Protein AF-A0AAD9DQP2-F1 (afdb_monomer)

Secondary structure (DSSP, 8-state):
----HHHHHHHHHHHHHHHHHHHHHHHHHHHTT-GGGHHHHHHHHHHHHHHSTTSS-HHHHHHHHHHHHHHHHHHHHHSSSPPPHHHHHHHHHHHHHHHHHHHHHHHHHT-

Radius of gyration: 19.26 Å; Cα contacts (8 Å, |Δi|>4): 38; chains: 1; bounding box: 43×36×49 Å

InterPro domains:
  IPR029400 TERF1-interacting nuclear factor 2, N-terminal domain [PF14973] (27-100)
  IPR039098 TERF1-interacting nuclear factor 2 [PTHR15512] (7-97)

Structure (mmCIF, N/CA/C/O backbone):
data_AF-A0AAD9DQP2-F1
#
_entry.id   AF-A0AAD9DQP2-F1
#
loop_
_atom_site.group_PDB
_atom_site.id
_atom_site.type_symbol
_atom_site.label_atom_id
_atom_site.label_alt_id
_atom_site.label_comp_id
_atom_site.label_asym_id
_atom_site.label_entity_id
_atom_site.label_seq_id
_atom_site.pdbx_PDB_ins_code
_atom_site.Cartn_x
_atom_site.Cartn_y
_atom_site.Cartn_z
_atom_site.occupancy
_atom_site.B_iso_or_equiv
_atom_site.auth_seq_id
_atom_site.auth_comp_id
_atom_site.auth_asym_id
_atom_site.auth_atom_id
_atom_site.pdbx_PDB_model_num
ATOM 1 N N . MET A 1 1 ? 23.870 -4.983 -31.157 1.00 39.06 1 MET A N 1
ATOM 2 C CA . MET A 1 1 ? 22.510 -5.544 -31.028 1.00 39.06 1 MET A CA 1
ATOM 3 C C 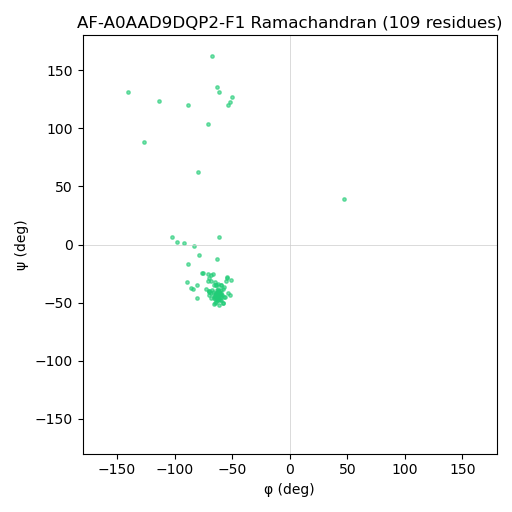. MET A 1 1 ? 21.656 -4.459 -30.390 1.00 39.06 1 MET A C 1
ATOM 5 O O . MET A 1 1 ? 21.805 -4.214 -29.203 1.00 39.06 1 MET A O 1
ATOM 9 N N . GLN A 1 2 ? 20.915 -3.700 -31.194 1.00 51.91 2 GLN A N 1
ATOM 10 C CA . GLN A 1 2 ? 20.146 -2.537 -30.741 1.00 51.91 2 GLN A CA 1
ATOM 11 C C . GLN A 1 2 ? 18.761 -3.040 -30.319 1.00 51.91 2 GLN A C 1
ATOM 13 O O . GLN A 1 2 ? 18.089 -3.700 -31.110 1.00 51.91 2 GLN A O 1
ATOM 18 N N . VAL A 1 3 ? 18.391 -2.837 -29.053 1.00 58.69 3 VAL A N 1
ATOM 19 C CA . VAL A 1 3 ? 17.056 -3.182 -28.538 1.00 58.69 3 VAL A CA 1
ATOM 20 C C . VAL A 1 3 ? 16.032 -2.318 -29.291 1.00 58.69 3 VAL A C 1
ATOM 22 O O . VAL A 1 3 ? 16.307 -1.135 -29.492 1.00 58.69 3 VAL A O 1
ATOM 25 N N . PRO A 1 4 ? 14.889 -2.855 -29.761 1.00 60.03 4 PRO A N 1
ATOM 26 C CA . PRO A 1 4 ? 13.918 -2.048 -30.486 1.00 60.03 4 PRO A CA 1
ATOM 27 C C . PRO A 1 4 ? 13.219 -1.090 -29.510 1.00 60.03 4 PRO A C 1
ATOM 29 O O . PRO A 1 4 ? 12.349 -1.497 -28.739 1.00 60.03 4 PRO A O 1
ATOM 32 N N . GLU A 1 5 ? 13.613 0.183 -29.553 1.00 63.19 5 GLU A N 1
ATOM 33 C CA . GLU A 1 5 ? 13.071 1.300 -28.754 1.00 63.19 5 GLU A CA 1
ATOM 34 C C . GLU A 1 5 ? 11.536 1.436 -28.893 1.00 63.19 5 GLU A C 1
ATOM 36 O O . GLU A 1 5 ? 10.841 1.839 -27.957 1.00 63.19 5 GLU A O 1
ATOM 41 N N . ASP A 1 6 ? 10.984 1.009 -30.034 1.00 68.69 6 ASP A N 1
ATOM 42 C CA . ASP A 1 6 ? 9.551 1.072 -30.347 1.00 68.69 6 ASP A CA 1
ATOM 43 C C . ASP A 1 6 ? 8.688 0.185 -29.439 1.00 68.69 6 ASP A C 1
ATOM 45 O O . ASP A 1 6 ? 7.547 0.529 -29.114 1.00 68.69 6 ASP A O 1
ATOM 49 N N . GLY A 1 7 ? 9.238 -0.946 -28.986 1.00 70.00 7 GLY A N 1
ATOM 50 C CA . GLY A 1 7 ? 8.538 -1.861 -28.090 1.00 70.00 7 GLY A CA 1
ATOM 51 C C . GLY A 1 7 ? 8.275 -1.209 -26.736 1.00 70.00 7 GLY A C 1
ATOM 52 O O . GLY A 1 7 ? 7.133 -1.157 -26.281 1.00 70.00 7 GLY A O 1
ATOM 53 N N . ALA A 1 8 ? 9.313 -0.643 -26.115 1.00 71.31 8 ALA A N 1
ATOM 54 C CA . ALA A 1 8 ? 9.211 0.015 -24.813 1.00 71.31 8 ALA A CA 1
ATOM 55 C C . ALA A 1 8 ? 8.262 1.226 -24.849 1.00 71.31 8 ALA A C 1
ATOM 57 O O . ALA A 1 8 ? 7.443 1.397 -23.943 1.00 71.31 8 ALA A O 1
ATOM 58 N N . ALA A 1 9 ? 8.308 2.020 -25.923 1.00 77.62 9 ALA A N 1
ATOM 59 C CA . ALA A 1 9 ? 7.405 3.151 -26.121 1.00 77.62 9 ALA A CA 1
ATOM 60 C C . ALA A 1 9 ? 5.931 2.718 -26.226 1.00 77.62 9 ALA A C 1
ATOM 62 O O . ALA A 1 9 ? 5.057 3.356 -25.632 1.00 77.62 9 ALA A O 1
ATOM 63 N N . MET A 1 10 ? 5.640 1.613 -26.925 1.00 78.38 10 MET A N 1
ATOM 64 C CA . MET A 1 10 ? 4.291 1.041 -26.955 1.00 78.38 10 MET A CA 1
ATOM 65 C C . MET A 1 10 ? 3.857 0.542 -25.575 1.00 78.38 10 MET A C 1
ATOM 67 O O . MET A 1 10 ? 2.793 0.943 -25.108 1.00 78.38 10 MET A O 1
ATOM 71 N N . PHE A 1 11 ? 4.672 -0.263 -24.884 1.00 78.31 11 PHE A N 1
ATOM 72 C CA . PHE A 1 11 ? 4.331 -0.776 -23.550 1.00 78.31 11 PHE A CA 1
ATOM 73 C C . PHE A 1 11 ? 4.018 0.347 -22.556 1.00 78.31 11 PHE A C 1
ATOM 75 O O . PHE A 1 11 ? 2.993 0.297 -21.874 1.00 78.31 11 PHE A O 1
ATOM 82 N N . LEU A 1 12 ? 4.837 1.401 -22.523 1.00 81.25 12 LEU A N 1
ATOM 83 C CA . LEU A 1 12 ? 4.584 2.568 -21.678 1.00 81.25 12 LEU A CA 1
ATOM 84 C C . LEU A 1 12 ? 3.258 3.241 -22.040 1.00 81.25 12 LEU A C 1
ATOM 86 O O . LEU A 1 12 ? 2.472 3.578 -21.159 1.00 81.25 12 LEU A O 1
ATOM 90 N N . ARG A 1 13 ? 2.950 3.383 -23.328 1.00 86.44 13 ARG A N 1
ATOM 91 C CA . ARG A 1 13 ? 1.705 4.011 -23.781 1.00 86.44 13 ARG A CA 1
ATOM 92 C C . ARG A 1 13 ? 0.451 3.200 -23.435 1.00 86.44 13 ARG A C 1
ATOM 94 O O . ARG A 1 13 ? -0.608 3.802 -23.274 1.00 86.44 13 ARG A O 1
ATOM 101 N N . TYR A 1 14 ? 0.563 1.882 -23.272 1.00 85.94 14 TYR A N 1
ATOM 102 C CA . TYR A 1 14 ? -0.540 1.023 -22.825 1.00 85.94 14 TYR A CA 1
ATOM 103 C C . TYR A 1 14 ? -0.670 0.939 -21.301 1.00 85.94 14 TYR A C 1
ATOM 105 O O . TYR A 1 14 ? -1.788 0.911 -20.794 1.00 85.94 14 TYR A O 1
ATOM 113 N N . VAL A 1 15 ? 0.442 0.924 -20.564 1.00 85.75 15 VAL A N 1
ATOM 114 C CA . VAL A 1 15 ? 0.441 0.715 -19.104 1.00 85.75 15 VAL A CA 1
ATOM 115 C C . VAL A 1 15 ? 0.304 2.027 -18.325 1.00 85.75 15 VAL A C 1
ATOM 117 O O . VAL A 1 15 ? -0.331 2.063 -17.273 1.00 85.75 15 VAL A O 1
ATOM 120 N N . VAL A 1 16 ? 0.833 3.140 -18.837 1.00 88.06 16 VAL A N 1
ATOM 121 C CA . VAL A 1 16 ? 0.778 4.434 -18.138 1.00 88.06 16 VAL A CA 1
ATOM 122 C C . VAL A 1 16 ? -0.661 4.946 -17.946 1.00 88.06 16 VAL A C 1
ATOM 124 O O . VAL A 1 16 ? -0.975 5.365 -16.829 1.00 88.06 16 VAL A O 1
ATOM 127 N N . PRO A 1 17 ? -1.567 4.917 -18.947 1.00 90.56 17 PRO A N 1
ATOM 128 C CA . PRO A 1 17 ? -2.945 5.375 -18.755 1.00 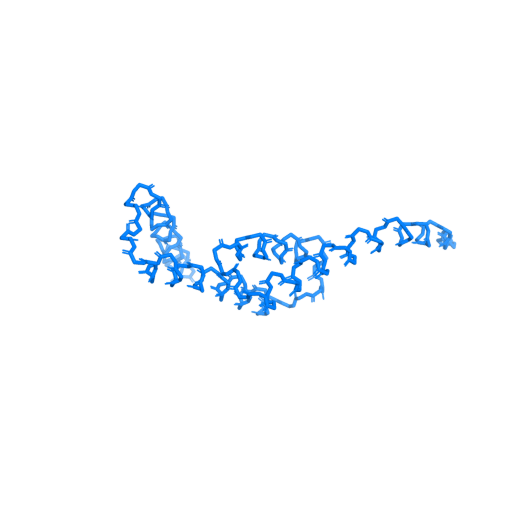90.56 17 PRO A CA 1
ATOM 129 C C . PRO A 1 17 ? -3.724 4.648 -17.637 1.00 90.56 17 PRO A C 1
ATOM 131 O O . PRO A 1 17 ? -4.260 5.347 -16.772 1.00 90.56 17 PRO A O 1
ATOM 134 N N . PRO A 1 18 ? -3.775 3.300 -17.565 1.00 88.88 18 PRO A N 1
ATOM 135 C CA . PRO A 1 18 ? -4.469 2.611 -16.476 1.00 88.88 18 PRO A CA 1
ATOM 136 C C . PRO A 1 18 ? -3.797 2.833 -15.116 1.00 88.88 18 PRO A C 1
ATOM 138 O O . PRO A 1 18 ? -4.498 3.005 -14.121 1.00 88.88 18 PRO A O 1
ATOM 141 N N . MET A 1 19 ? -2.463 2.927 -15.059 1.00 88.75 19 MET A N 1
ATOM 142 C CA . MET A 1 19 ? -1.762 3.245 -13.808 1.00 88.75 19 MET A CA 1
ATOM 143 C C . MET A 1 19 ? -2.127 4.629 -13.274 1.00 88.75 19 MET A C 1
ATOM 145 O O . MET A 1 19 ? -2.364 4.782 -12.080 1.00 88.75 19 MET A O 1
ATOM 149 N N . ARG A 1 20 ? -2.247 5.639 -14.143 1.00 91.00 20 ARG A N 1
ATOM 150 C CA . ARG A 1 20 ? -2.684 6.982 -13.730 1.00 91.00 20 ARG A CA 1
ATOM 151 C C . ARG A 1 20 ? -4.106 6.984 -13.179 1.00 91.00 20 ARG A C 1
ATOM 153 O O . ARG A 1 20 ? -4.361 7.691 -12.210 1.00 91.00 20 ARG A O 1
ATOM 160 N N . LEU A 1 21 ? -5.009 6.209 -13.779 1.00 92.94 21 LEU A N 1
ATOM 161 C CA . LEU A 1 21 ? -6.389 6.084 -13.307 1.00 92.94 21 LEU A CA 1
ATOM 162 C C . LEU A 1 21 ? -6.453 5.437 -11.924 1.00 92.94 21 LEU A C 1
ATOM 164 O O . LEU A 1 21 ? -7.112 5.972 -11.038 1.00 92.94 21 LEU A O 1
ATOM 168 N N . ILE A 1 22 ? -5.731 4.333 -11.723 1.00 90.56 22 ILE A N 1
ATOM 169 C CA . ILE A 1 22 ? -5.688 3.642 -10.431 1.00 90.56 22 ILE A CA 1
ATOM 170 C C . ILE A 1 22 ? -5.070 4.550 -9.364 1.00 90.56 22 ILE A C 1
ATOM 172 O O . ILE A 1 22 ? -5.661 4.728 -8.304 1.00 90.56 22 ILE A O 1
ATOM 176 N N . SER A 1 23 ? -3.951 5.214 -9.664 1.00 90.75 23 SER A N 1
ATOM 177 C CA . SER A 1 23 ? -3.340 6.180 -8.746 1.00 90.75 23 SER A CA 1
ATOM 178 C C . SER A 1 23 ? -4.274 7.344 -8.407 1.00 90.75 23 SER A C 1
ATOM 180 O O . SER A 1 23 ? -4.315 7.766 -7.256 1.00 90.75 23 SER A O 1
ATOM 182 N N . ALA A 1 24 ? -5.049 7.853 -9.371 1.00 93.00 24 ALA A N 1
ATOM 183 C CA . ALA A 1 24 ? -6.027 8.913 -9.126 1.00 93.00 24 ALA A CA 1
ATOM 184 C C . ALA A 1 24 ? -7.200 8.435 -8.254 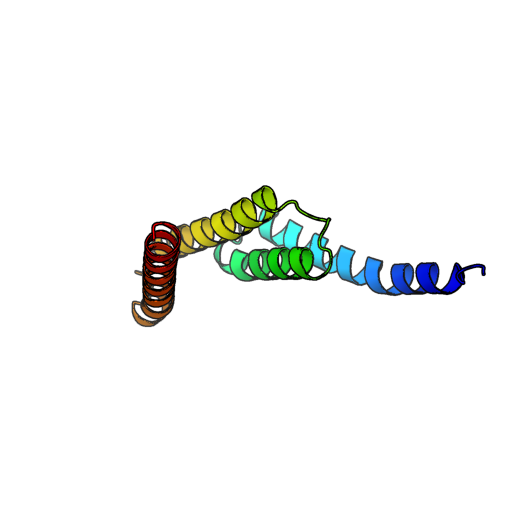1.00 93.00 24 ALA A C 1
ATOM 186 O O . ALA A 1 24 ? -7.615 9.154 -7.348 1.00 93.00 24 ALA A O 1
ATOM 187 N N . ALA A 1 25 ? -7.710 7.222 -8.488 1.00 89.56 25 ALA A N 1
ATOM 188 C CA . ALA A 1 25 ? -8.758 6.622 -7.663 1.00 89.56 25 ALA A CA 1
ATOM 189 C C . ALA A 1 25 ? -8.275 6.387 -6.223 1.00 89.56 25 ALA A C 1
ATOM 191 O O . ALA A 1 25 ? -8.968 6.732 -5.269 1.00 89.56 25 ALA A O 1
ATOM 192 N N . ILE A 1 26 ? -7.053 5.877 -6.065 1.00 90.88 26 ILE A N 1
ATOM 193 C CA . ILE A 1 26 ? -6.409 5.685 -4.763 1.00 90.88 26 ILE A CA 1
ATOM 194 C C . ILE A 1 26 ? -6.183 7.021 -4.055 1.00 90.88 26 ILE A C 1
ATOM 196 O O . ILE A 1 26 ? -6.465 7.142 -2.867 1.00 90.88 26 ILE A O 1
ATOM 200 N N . TRP A 1 27 ? -5.708 8.039 -4.775 1.00 91.38 27 TRP A N 1
ATOM 201 C CA . TRP A 1 27 ? -5.553 9.379 -4.217 1.00 91.38 27 TRP A CA 1
ATOM 202 C C . TRP A 1 27 ? -6.890 9.935 -3.723 1.00 91.38 27 TRP A C 1
ATOM 204 O O . TRP A 1 27 ? -6.959 10.483 -2.628 1.00 91.38 27 TRP A O 1
ATOM 214 N N . LYS A 1 28 ? -7.973 9.722 -4.481 1.00 90.25 28 LYS A N 1
ATOM 215 C CA . LYS A 1 28 ? -9.322 10.129 -4.078 1.00 90.25 28 LYS A CA 1
ATOM 216 C C . LYS A 1 28 ? -9.787 9.436 -2.796 1.00 90.25 28 LYS A C 1
ATOM 218 O O . LYS A 1 28 ? -10.346 10.097 -1.929 1.00 90.25 28 LYS A O 1
ATOM 223 N N . LEU A 1 29 ? -9.520 8.140 -2.672 1.00 90.31 29 LEU A N 1
ATOM 224 C CA . LEU A 1 29 ? -9.829 7.337 -1.489 1.00 90.31 29 LEU A CA 1
ATOM 225 C C . LEU A 1 29 ? -9.070 7.837 -0.247 1.00 90.31 29 LEU A C 1
ATOM 227 O O . LEU A 1 29 ? -9.644 7.907 0.837 1.00 90.31 29 LEU A O 1
ATOM 231 N N . ILE A 1 30 ? -7.814 8.264 -0.419 1.00 88.44 30 ILE A N 1
ATOM 232 C CA . ILE A 1 30 ? -7.022 8.892 0.650 1.00 88.44 30 ILE A CA 1
ATOM 233 C C . ILE A 1 30 ? -7.587 10.272 1.019 1.00 88.44 30 ILE A C 1
ATOM 235 O O . ILE A 1 30 ? -7.740 10.565 2.200 1.00 88.44 30 ILE A O 1
ATOM 239 N N . GLU A 1 31 ? -7.911 11.115 0.031 1.00 91.81 31 GLU A N 1
ATOM 240 C CA . GLU A 1 31 ? -8.501 12.446 0.263 1.00 91.81 31 GLU A CA 1
ATOM 241 C C . GLU A 1 31 ? -9.836 12.388 1.009 1.00 91.81 31 GLU A C 1
ATOM 243 O O . GLU A 1 31 ? -10.157 13.300 1.764 1.00 91.81 31 GLU A O 1
ATOM 248 N N . GLN A 1 32 ? -10.632 11.351 0.759 1.00 90.31 32 GLN A N 1
ATOM 249 C CA . GLN A 1 32 ? -11.939 11.163 1.385 1.00 90.31 32 GLN A CA 1
ATOM 250 C C . GLN A 1 32 ? -11.852 10.509 2.768 1.00 90.31 32 GLN A C 1
ATOM 252 O O . GLN A 1 32 ? -12.891 10.314 3.389 1.00 90.31 32 GLN A O 1
ATOM 257 N N . GLU A 1 33 ? -10.642 10.169 3.232 1.00 85.12 33 GLU A N 1
ATOM 258 C CA . GLU A 1 33 ? -10.406 9.368 4.437 1.00 85.12 33 GLU A CA 1
ATOM 259 C C . GLU A 1 33 ? -11.298 8.120 4.487 1.00 85.12 33 GLU A C 1
ATOM 261 O O . GLU A 1 33 ? -11.791 7.725 5.539 1.00 85.12 33 GLU A O 1
ATOM 266 N N . ASP A 1 34 ? -11.498 7.475 3.336 1.00 84.81 34 ASP A N 1
ATOM 267 C CA . ASP A 1 34 ? -12.321 6.275 3.214 1.00 84.81 34 ASP A CA 1
ATOM 268 C C . ASP A 1 34 ? -11.528 5.045 3.682 1.00 84.81 34 ASP A C 1
ATOM 270 O O . ASP A 1 34 ? -11.188 4.132 2.924 1.00 84.81 34 ASP A O 1
ATOM 274 N N . VAL A 1 35 ? -11.154 5.079 4.965 1.00 84.25 35 VAL A N 1
ATOM 275 C CA . VAL A 1 35 ? -10.300 4.098 5.635 1.00 84.25 35 VAL A CA 1
ATOM 276 C C . VAL A 1 35 ? -10.841 2.667 5.547 1.00 84.25 35 VAL A C 1
ATOM 278 O O . VAL A 1 35 ? -10.020 1.768 5.335 1.00 84.25 35 VAL A O 1
ATOM 281 N N . PRO A 1 36 ? -12.164 2.402 5.600 1.00 84.31 36 PRO A N 1
ATOM 282 C CA . PRO A 1 36 ? -12.699 1.061 5.363 1.00 84.31 36 PRO A CA 1
ATOM 283 C C . PRO A 1 36 ? -12.263 0.456 4.020 1.00 84.31 36 PRO A C 1
ATOM 285 O O . PRO A 1 36 ? -12.088 -0.758 3.919 1.00 84.31 36 PRO A O 1
ATOM 288 N N . ASN A 1 37 ? -12.008 1.292 3.008 1.00 85.06 37 ASN A N 1
ATOM 289 C CA . ASN A 1 37 ? -11.543 0.858 1.695 1.00 85.06 37 ASN A CA 1
ATOM 290 C C . ASN A 1 37 ? -10.009 0.840 1.552 1.00 85.06 37 ASN A C 1
ATOM 292 O O . ASN A 1 37 ? -9.506 0.430 0.508 1.00 85.06 37 ASN A O 1
ATOM 296 N N . TYR A 1 38 ? -9.221 1.174 2.585 1.00 87.94 38 TYR A N 1
ATOM 297 C CA . TYR A 1 38 ? -7.745 1.162 2.514 1.00 87.94 38 TYR A CA 1
ATOM 298 C C . TYR A 1 38 ? -7.151 -0.238 2.264 1.00 87.94 38 TYR A C 1
ATOM 300 O O . TYR A 1 38 ? -5.976 -0.343 1.905 1.00 87.94 38 TYR A O 1
ATOM 308 N N . GLY A 1 39 ? -7.947 -1.307 2.380 1.00 85.19 39 GLY A N 1
ATOM 309 C CA . GLY A 1 39 ? -7.557 -2.646 1.927 1.00 85.19 39 GLY A CA 1
ATOM 310 C C . GLY A 1 39 ? -7.111 -2.668 0.459 1.00 85.19 39 GLY A C 1
ATOM 311 O O . GLY A 1 39 ? -6.063 -3.233 0.153 1.00 85.19 39 GLY A O 1
ATOM 312 N N . ILE A 1 40 ? -7.816 -1.954 -0.429 1.00 87.62 40 ILE A N 1
ATOM 313 C CA . ILE A 1 40 ? -7.460 -1.890 -1.859 1.00 87.62 40 ILE A CA 1
ATOM 314 C C . ILE A 1 40 ? -6.149 -1.130 -2.099 1.00 87.62 40 ILE A C 1
ATOM 316 O O . ILE A 1 40 ? -5.386 -1.446 -3.011 1.00 87.62 40 ILE A O 1
ATOM 320 N N . LEU A 1 41 ? -5.861 -0.139 -1.251 1.00 90.75 41 LEU A N 1
ATOM 321 C CA . LEU A 1 41 ? -4.619 0.624 -1.289 1.00 90.75 41 LEU A CA 1
ATOM 322 C C . LEU A 1 41 ? -3.433 -0.247 -0.846 1.00 90.75 41 LEU A C 1
ATOM 324 O O . LEU A 1 41 ? -2.376 -0.186 -1.473 1.00 90.75 41 LEU A O 1
ATOM 328 N N . GLU A 1 42 ? -3.591 -1.090 0.181 1.00 90.31 42 GLU A N 1
ATOM 329 C CA . GLU A 1 42 ? -2.533 -2.035 0.572 1.00 90.31 42 GLU A CA 1
ATOM 330 C C . GLU A 1 42 ? -2.263 -3.073 -0.515 1.00 90.31 42 GLU A C 1
ATOM 332 O O . GLU A 1 42 ? -1.103 -3.291 -0.865 1.00 90.31 42 GLU A O 1
ATOM 337 N N . GLU A 1 43 ? -3.312 -3.661 -1.094 1.00 89.56 43 GLU A N 1
ATOM 338 C CA . GLU A 1 43 ? -3.180 -4.617 -2.197 1.00 89.56 43 GLU A CA 1
ATOM 339 C C . GLU A 1 43 ? -2.460 -4.000 -3.399 1.00 89.56 43 GLU A C 1
ATOM 341 O O . GLU A 1 43 ? -1.543 -4.611 -3.952 1.00 89.56 43 GLU A O 1
ATOM 346 N N . PHE A 1 44 ? -2.802 -2.759 -3.757 1.00 89.06 44 PHE A 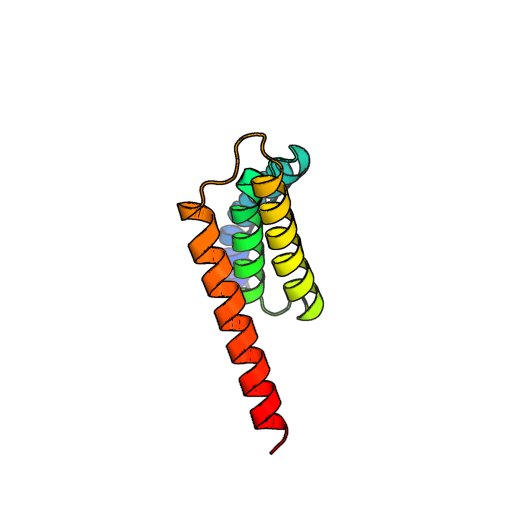N 1
ATOM 347 C CA . PHE A 1 44 ? -2.126 -2.034 -4.827 1.00 89.06 44 PHE A CA 1
ATOM 348 C C . PHE A 1 44 ? -0.641 -1.799 -4.528 1.00 89.06 44 PHE A C 1
ATOM 350 O O . PHE A 1 44 ? 0.208 -2.071 -5.378 1.00 89.06 44 PHE A O 1
ATOM 357 N N . VAL A 1 45 ? -0.304 -1.323 -3.325 1.00 89.19 45 VAL A N 1
ATOM 358 C CA . VAL A 1 45 ? 1.092 -1.082 -2.926 1.00 89.19 45 VAL A CA 1
ATOM 359 C C . VAL A 1 45 ? 1.892 -2.385 -2.921 1.00 89.19 45 VAL A C 1
ATOM 361 O O . VAL A 1 45 ? 3.027 -2.413 -3.398 1.00 89.19 45 VAL A O 1
ATOM 364 N N . SER A 1 46 ? 1.300 -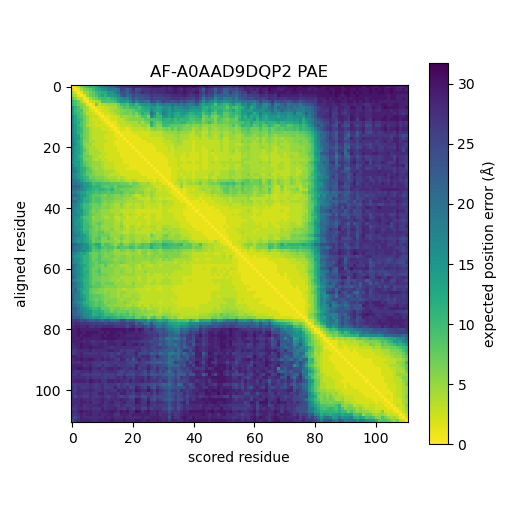3.471 -2.425 1.00 88.38 46 SER A N 1
ATOM 365 C CA . SER A 1 46 ? 1.923 -4.793 -2.378 1.00 88.38 46 SER A CA 1
ATOM 366 C C . SER A 1 46 ? 2.166 -5.350 -3.786 1.00 88.38 46 SER A C 1
ATOM 368 O O . SER A 1 46 ? 3.271 -5.806 -4.096 1.00 88.38 46 SER A O 1
ATOM 370 N N . TRP A 1 47 ? 1.176 -5.221 -4.677 1.00 89.38 47 TRP A N 1
ATOM 371 C CA . TRP A 1 47 ? 1.294 -5.612 -6.080 1.00 89.38 47 TRP A CA 1
ATOM 372 C C . TRP A 1 47 ? 2.361 -4.797 -6.818 1.00 89.38 47 TRP A C 1
ATOM 374 O O . TRP A 1 47 ? 3.239 -5.380 -7.453 1.00 89.38 47 TRP A O 1
ATOM 384 N N . MET A 1 48 ? 2.358 -3.469 -6.676 1.00 87.50 48 MET A N 1
ATOM 385 C CA . MET A 1 48 ? 3.358 -2.589 -7.291 1.00 87.50 48 MET A CA 1
ATOM 386 C C . MET A 1 48 ? 4.774 -2.895 -6.800 1.00 87.50 48 MET A C 1
ATOM 388 O O . MET A 1 48 ? 5.706 -2.940 -7.597 1.00 87.50 48 MET A O 1
ATOM 392 N N . ALA A 1 49 ? 4.943 -3.159 -5.504 1.00 87.44 49 ALA A N 1
ATOM 393 C CA . ALA A 1 49 ? 6.238 -3.509 -4.935 1.00 87.44 49 ALA A CA 1
ATOM 394 C C . ALA A 1 49 ? 6.747 -4.889 -5.402 1.00 87.44 49 ALA A C 1
ATOM 396 O O . ALA A 1 49 ? 7.956 -5.136 -5.410 1.00 87.44 49 ALA A O 1
ATOM 397 N N . HIS A 1 50 ? 5.849 -5.803 -5.778 1.00 86.44 50 HIS A N 1
ATOM 398 C CA . HIS A 1 50 ? 6.213 -7.083 -6.385 1.00 86.44 50 HIS A CA 1
ATOM 399 C C . HIS A 1 50 ? 6.528 -6.948 -7.882 1.00 86.44 50 HIS A C 1
ATOM 401 O O . HIS A 1 50 ? 7.544 -7.465 -8.338 1.00 86.44 50 HIS A O 1
ATOM 407 N N . ALA A 1 51 ? 5.681 -6.237 -8.632 1.00 87.38 51 ALA A N 1
ATOM 408 C CA . ALA A 1 51 ? 5.806 -6.064 -10.078 1.00 87.38 51 ALA A CA 1
ATOM 409 C C . ALA A 1 51 ? 6.980 -5.155 -10.476 1.00 87.38 51 ALA A C 1
ATOM 411 O O . ALA A 1 51 ? 7.580 -5.353 -11.531 1.00 87.38 51 ALA A O 1
ATOM 412 N N . VAL A 1 52 ? 7.320 -4.172 -9.635 1.00 87.94 52 VAL A N 1
ATOM 413 C CA . VAL A 1 52 ? 8.424 -3.230 -9.851 1.00 87.94 52 VAL A CA 1
ATOM 414 C C . VAL A 1 52 ? 9.338 -3.256 -8.617 1.00 87.94 52 VAL A C 1
ATOM 416 O O . VAL A 1 52 ? 9.136 -2.476 -7.685 1.00 87.94 52 VAL A O 1
ATOM 419 N N . PRO A 1 53 ? 10.341 -4.156 -8.573 1.00 76.69 53 PRO A N 1
ATOM 420 C CA . PRO A 1 53 ? 11.146 -4.422 -7.376 1.00 76.69 53 PRO A CA 1
ATOM 421 C C . PRO A 1 53 ? 11.817 -3.181 -6.768 1.00 76.69 53 PRO A C 1
ATOM 423 O O . PRO A 1 53 ? 11.953 -3.107 -5.547 1.00 76.69 53 PRO A O 1
ATOM 426 N N . ASP A 1 54 ? 12.166 -2.199 -7.604 1.00 86.44 54 ASP A N 1
ATOM 427 C CA . ASP A 1 54 ? 12.924 -1.001 -7.225 1.00 86.44 54 ASP A CA 1
ATOM 428 C C . ASP A 1 54 ? 12.056 0.239 -6.963 1.00 86.44 54 ASP A C 1
ATOM 430 O O . ASP A 1 54 ? 12.580 1.309 -6.656 1.00 86.44 54 ASP A O 1
ATOM 434 N N . ILE A 1 55 ? 10.724 0.128 -7.054 1.00 87.75 55 ILE A N 1
ATOM 435 C CA . ILE A 1 55 ? 9.838 1.274 -6.789 1.00 87.75 55 ILE A CA 1
ATOM 436 C C . ILE A 1 55 ? 9.818 1.661 -5.306 1.00 87.75 55 ILE A C 1
ATOM 438 O O . ILE A 1 55 ? 9.618 2.824 -4.959 1.00 87.75 55 ILE A O 1
ATOM 442 N N . LEU A 1 56 ? 10.039 0.680 -4.428 1.00 89.00 56 LEU A N 1
ATOM 443 C CA . LEU A 1 56 ? 10.106 0.843 -2.982 1.00 89.00 56 LEU A CA 1
ATOM 444 C C . LEU A 1 56 ? 11.213 -0.045 -2.430 1.00 89.00 56 LEU A C 1
ATOM 446 O O . LEU A 1 56 ? 11.234 -1.254 -2.677 1.00 89.00 56 LEU A O 1
ATOM 450 N N . ASN A 1 57 ? 12.072 0.528 -1.589 1.00 90.81 57 ASN A N 1
ATOM 451 C CA . ASN A 1 57 ? 13.021 -0.282 -0.840 1.00 90.81 57 ASN A CA 1
ATOM 452 C C . ASN A 1 57 ? 12.295 -1.158 0.196 1.00 90.81 57 ASN A C 1
ATOM 454 O O . ASN A 1 57 ? 11.148 -0.902 0.578 1.00 90.81 57 ASN A O 1
ATOM 458 N N . TYR A 1 58 ? 12.987 -2.189 0.685 1.00 88.94 58 TYR A N 1
ATOM 459 C CA . TYR A 1 58 ? 12.426 -3.147 1.640 1.00 88.94 58 TYR A CA 1
ATOM 460 C C . TYR A 1 58 ? 11.791 -2.468 2.864 1.00 88.94 58 TYR A C 1
ATOM 462 O O . TYR A 1 58 ? 10.676 -2.806 3.256 1.00 88.94 58 TYR A O 1
ATOM 470 N N . ARG A 1 59 ? 12.453 -1.452 3.432 1.00 92.00 59 ARG A N 1
ATOM 471 C CA . ARG A 1 59 ? 11.951 -0.740 4.611 1.00 92.00 59 ARG A CA 1
ATOM 472 C C . ARG A 1 59 ? 10.665 0.027 4.307 1.00 92.00 59 ARG A C 1
ATOM 474 O O . ARG A 1 59 ? 9.709 -0.096 5.064 1.00 92.00 59 ARG A O 1
ATOM 481 N N . GLN A 1 60 ? 10.620 0.763 3.196 1.00 93.31 60 GLN A N 1
ATOM 482 C CA . GLN A 1 60 ? 9.424 1.484 2.749 1.00 93.31 60 GLN A CA 1
ATOM 483 C C . GLN A 1 60 ? 8.258 0.523 2.515 1.00 93.31 60 GLN A C 1
ATOM 485 O O . GLN A 1 60 ? 7.155 0.779 2.986 1.00 93.31 60 GLN A O 1
ATOM 490 N N . ARG A 1 61 ? 8.512 -0.611 1.850 1.00 90.06 61 ARG A N 1
ATOM 491 C CA . ARG A 1 61 ? 7.506 -1.647 1.590 1.00 90.06 61 ARG A CA 1
ATOM 492 C C . ARG A 1 61 ? 6.893 -2.180 2.881 1.00 90.06 61 ARG A C 1
ATOM 494 O O . ARG A 1 61 ? 5.670 -2.214 3.005 1.00 90.06 61 ARG A O 1
ATOM 501 N N . ILE A 1 62 ? 7.729 -2.567 3.845 1.00 92.38 62 ILE A N 1
ATOM 502 C CA . ILE A 1 62 ? 7.268 -3.073 5.143 1.00 92.38 62 ILE A CA 1
ATOM 503 C C . ILE A 1 62 ? 6.489 -1.992 5.898 1.00 92.38 62 ILE A C 1
ATOM 505 O O . ILE A 1 62 ? 5.398 -2.269 6.390 1.00 92.38 62 ILE A O 1
ATOM 509 N N . GLN A 1 63 ? 7.003 -0.761 5.949 1.00 94.12 63 GLN A N 1
ATOM 510 C CA . GLN A 1 63 ? 6.350 0.348 6.648 1.00 94.12 63 GLN A CA 1
ATOM 511 C C . GLN A 1 63 ? 4.975 0.681 6.061 1.00 94.12 63 GLN A C 1
ATOM 513 O O . GLN A 1 63 ? 4.015 0.797 6.818 1.00 94.12 63 GLN A O 1
ATOM 518 N N . LEU A 1 64 ? 4.858 0.788 4.735 1.00 92.38 64 LEU A N 1
ATOM 519 C CA . LEU A 1 64 ? 3.581 1.053 4.065 1.00 92.38 64 LEU A CA 1
ATOM 520 C C . LEU A 1 64 ? 2.585 -0.087 4.280 1.00 92.38 64 LEU A C 1
ATOM 522 O O . LEU A 1 64 ? 1.461 0.158 4.705 1.00 92.38 64 LEU A O 1
ATOM 526 N N . THR A 1 65 ? 3.006 -1.330 4.046 1.00 90.19 65 THR A N 1
ATOM 527 C CA . THR A 1 65 ? 2.123 -2.501 4.168 1.00 90.19 65 THR A CA 1
ATOM 528 C C . THR A 1 65 ? 1.609 -2.664 5.601 1.00 90.19 65 THR A C 1
ATOM 530 O O . THR A 1 65 ? 0.413 -2.838 5.829 1.00 90.19 65 THR A O 1
ATOM 533 N N . MET A 1 66 ? 2.500 -2.560 6.591 1.00 93.00 66 MET A N 1
ATOM 534 C CA . MET A 1 66 ? 2.129 -2.676 8.003 1.00 93.00 66 MET A CA 1
ATOM 535 C C . MET A 1 66 ? 1.304 -1.478 8.479 1.00 93.00 66 MET A C 1
ATOM 537 O O . MET A 1 66 ? 0.326 -1.669 9.195 1.00 93.00 66 MET A O 1
ATOM 541 N N . GLY A 1 67 ? 1.661 -0.257 8.067 1.00 93.06 67 GLY A N 1
ATOM 542 C CA . GLY A 1 67 ? 0.952 0.964 8.448 1.00 93.06 67 GLY A CA 1
ATOM 543 C C . GLY A 1 67 ? -0.481 1.007 7.920 1.00 93.06 67 GLY A C 1
ATOM 544 O O . GLY A 1 67 ? -1.398 1.325 8.674 1.00 93.06 67 GLY A O 1
ATOM 545 N N . LEU A 1 68 ? -0.694 0.618 6.660 1.00 92.44 68 LEU A N 1
ATOM 546 C CA . LEU A 1 68 ? -2.028 0.544 6.058 1.00 92.44 68 LEU A CA 1
ATOM 547 C C . LEU A 1 68 ? -2.903 -0.506 6.748 1.00 92.44 68 LEU A C 1
ATOM 549 O O . LEU A 1 68 ? -4.050 -0.221 7.086 1.00 92.44 68 LEU A O 1
ATOM 553 N N . ARG A 1 69 ? -2.349 -1.689 7.041 1.00 89.44 69 ARG A N 1
ATOM 554 C CA . ARG A 1 69 ? -3.072 -2.735 7.779 1.00 89.44 69 ARG A CA 1
ATOM 555 C C . ARG A 1 69 ? -3.407 -2.325 9.203 1.00 89.44 69 ARG A C 1
ATOM 557 O O . ARG A 1 69 ? -4.528 -2.549 9.643 1.00 89.44 69 ARG A O 1
ATOM 564 N N . ALA A 1 70 ? -2.458 -1.727 9.919 1.00 92.31 70 ALA A N 1
ATOM 565 C CA . ALA A 1 70 ? -2.698 -1.231 11.268 1.00 92.31 70 ALA A CA 1
ATOM 566 C C . ALA A 1 70 ? -3.808 -0.172 11.270 1.00 92.31 70 ALA A C 1
ATOM 568 O O . ALA A 1 70 ? -4.710 -0.243 12.099 1.00 92.31 70 ALA A O 1
ATOM 569 N N . ARG A 1 71 ? -3.789 0.758 10.306 1.00 88.69 71 ARG A N 1
ATOM 570 C CA . ARG A 1 71 ? -4.835 1.776 10.161 1.00 88.69 71 ARG A CA 1
ATOM 571 C C . ARG A 1 71 ? -6.206 1.163 9.869 1.00 88.69 71 ARG A C 1
ATOM 573 O O . ARG A 1 71 ? -7.166 1.556 10.515 1.00 88.69 71 ARG A O 1
ATOM 580 N N . LEU A 1 72 ? -6.291 0.171 8.982 1.00 87.81 72 LEU A N 1
ATOM 581 C CA . LEU A 1 72 ? -7.545 -0.539 8.707 1.00 87.81 72 LEU A CA 1
ATOM 582 C C . LEU A 1 72 ? -8.082 -1.268 9.950 1.00 87.81 72 LEU A C 1
ATOM 584 O O . LEU A 1 72 ? -9.270 -1.199 10.235 1.00 87.81 72 LEU A O 1
ATOM 588 N N . VAL A 1 73 ? -7.216 -1.943 10.713 1.00 88.56 73 VAL A N 1
ATOM 589 C CA . VAL A 1 73 ? -7.617 -2.609 11.964 1.00 88.56 73 VAL A CA 1
ATOM 590 C C . VAL A 1 73 ? -8.139 -1.596 12.981 1.00 88.56 73 VAL A C 1
ATOM 592 O O . VAL A 1 73 ? -9.177 -1.835 13.587 1.00 88.56 73 VAL A O 1
ATOM 595 N N . LEU A 1 74 ? -7.449 -0.465 13.154 1.00 86.75 74 LEU A N 1
ATOM 596 C CA . LEU A 1 74 ? -7.888 0.598 14.059 1.00 86.75 74 LEU A CA 1
ATOM 597 C C . LEU A 1 74 ? -9.248 1.171 13.651 1.00 86.75 74 LEU A C 1
ATOM 599 O O . LEU A 1 74 ? -10.091 1.363 14.520 1.00 86.75 74 LEU A O 1
ATOM 603 N N . GLU A 1 75 ? -9.475 1.378 12.354 1.00 84.88 75 GLU A N 1
ATOM 604 C CA . GLU A 1 75 ? -10.763 1.830 11.824 1.00 84.88 75 GLU A CA 1
ATOM 605 C C . GLU A 1 75 ? -11.871 0.824 12.129 1.00 84.88 75 GLU A C 1
ATOM 607 O O . GLU A 1 75 ? -12.869 1.171 12.748 1.00 84.88 75 GLU A O 1
ATOM 612 N N . LEU A 1 76 ? -11.666 -0.450 11.781 1.00 80.38 76 LEU A N 1
ATOM 613 C CA . LEU A 1 76 ? -12.641 -1.513 12.033 1.00 80.38 76 LEU A CA 1
ATOM 614 C C . LEU A 1 76 ? -12.956 -1.673 13.527 1.00 80.38 76 LEU A C 1
ATOM 616 O O . LEU A 1 76 ? -14.095 -1.963 13.880 1.00 80.38 76 LEU A O 1
ATOM 620 N N . CYS A 1 77 ? -11.972 -1.471 14.406 1.00 79.56 77 CYS A N 1
ATOM 621 C CA . CYS A 1 77 ? -12.173 -1.474 15.854 1.00 79.56 77 CYS A CA 1
ATOM 622 C C . CYS A 1 77 ? -12.847 -0.196 16.386 1.00 79.56 77 CYS A C 1
ATOM 624 O O . CYS A 1 77 ? -13.431 -0.243 17.467 1.00 79.56 77 CYS A O 1
ATOM 626 N N . GLY A 1 78 ? -12.736 0.927 15.672 1.00 69.38 78 GLY A N 1
ATOM 627 C CA . GLY A 1 78 ? -13.302 2.228 16.036 1.00 69.38 78 GLY A CA 1
ATOM 628 C C . GLY A 1 78 ? -14.734 2.460 15.546 1.00 69.38 78 GLY A C 1
ATOM 629 O O . GLY A 1 78 ? -15.408 3.344 16.070 1.00 69.38 78 GLY A O 1
ATOM 630 N N . MET A 1 79 ? -15.224 1.667 14.587 1.00 58.19 79 MET A N 1
ATOM 631 C CA . MET A 1 79 ? -16.619 1.724 14.143 1.00 58.19 79 MET A CA 1
ATOM 632 C C . MET A 1 79 ? -17.561 1.387 15.312 1.00 58.19 79 MET A C 1
ATOM 634 O O . MET A 1 79 ? -17.392 0.375 15.985 1.00 58.19 79 MET A O 1
ATOM 638 N N . GLU A 1 80 ? -18.598 2.203 15.530 1.00 51.94 80 GLU A N 1
ATOM 639 C CA . GLU A 1 80 ? -19.575 2.119 16.642 1.00 51.94 80 GLU A CA 1
ATOM 640 C C . GLU A 1 80 ? -20.406 0.815 16.695 1.00 51.94 80 GLU A C 1
ATOM 642 O O . GLU A 1 80 ? -21.312 0.666 17.519 1.00 51.94 80 GLU A O 1
ATOM 647 N N . ARG A 1 81 ? -20.099 -0.163 15.839 1.00 56.00 81 ARG A N 1
ATOM 648 C CA . ARG A 1 81 ? -20.565 -1.544 15.954 1.00 56.00 81 ARG A CA 1
ATOM 649 C C . ARG A 1 81 ? -19.351 -2.424 16.234 1.00 56.00 81 ARG A C 1
ATOM 651 O O . ARG A 1 81 ? -18.433 -2.405 15.418 1.00 56.00 81 ARG A O 1
ATOM 658 N N . PRO A 1 82 ? -19.341 -3.206 17.331 1.00 55.09 82 PRO A N 1
ATOM 659 C CA . PRO A 1 82 ? -18.229 -4.102 17.619 1.00 55.09 82 PRO A CA 1
ATOM 660 C C . PRO A 1 82 ? -17.962 -4.967 16.386 1.00 55.09 82 PRO A C 1
ATOM 662 O O . PRO A 1 82 ? -18.883 -5.609 15.877 1.00 55.09 82 PRO A O 1
ATOM 665 N N . ALA A 1 83 ? -16.725 -4.908 15.884 1.00 60.00 83 ALA A N 1
ATOM 666 C CA . ALA A 1 83 ? -16.302 -5.666 14.717 1.00 60.00 83 ALA A CA 1
ATOM 667 C C . ALA A 1 83 ? -16.703 -7.132 14.899 1.00 60.00 83 ALA A C 1
ATOM 669 O 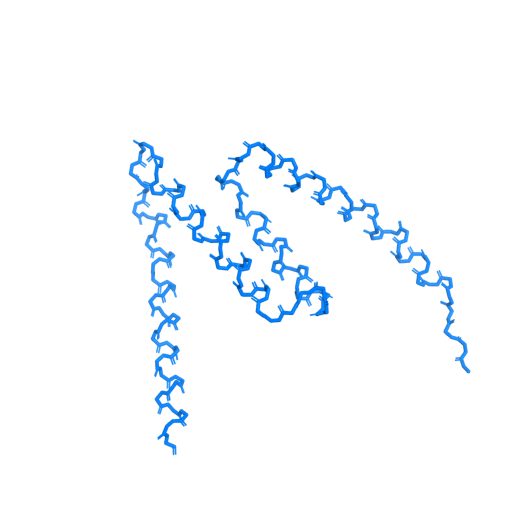O . ALA A 1 83 ? -16.407 -7.729 15.938 1.00 60.00 83 ALA A O 1
ATOM 670 N N . ASP A 1 84 ? -17.408 -7.672 13.903 1.00 75.38 84 ASP A N 1
ATOM 671 C CA . ASP A 1 84 ? -17.922 -9.035 13.943 1.00 75.38 84 ASP A CA 1
ATOM 672 C C . ASP A 1 84 ? -16.761 -10.002 14.252 1.00 75.38 84 ASP A C 1
ATOM 674 O O . ASP A 1 84 ? -15.773 -10.035 13.502 1.00 75.38 84 ASP A O 1
ATOM 678 N N . PRO A 1 85 ? -16.830 -10.762 15.361 1.00 75.81 85 PRO A N 1
ATOM 679 C CA . PRO A 1 85 ? -15.808 -11.733 15.729 1.00 75.81 85 PRO A CA 1
ATOM 680 C C . PRO A 1 85 ? -15.453 -12.701 14.595 1.00 75.81 85 PRO A C 1
ATOM 682 O O . PRO A 1 85 ? -14.290 -13.103 14.496 1.00 75.81 85 PRO A O 1
ATOM 685 N N . ASP A 1 86 ? -16.409 -13.013 13.715 1.00 81.81 86 ASP A N 1
ATOM 686 C CA . ASP A 1 86 ? -16.213 -13.912 12.575 1.00 81.81 86 ASP A CA 1
ATOM 687 C C . ASP A 1 86 ? -15.335 -13.289 11.476 1.00 81.81 86 ASP A C 1
ATOM 689 O O . ASP A 1 86 ? -14.627 -13.999 10.758 1.00 81.81 86 ASP A O 1
ATOM 693 N N . ILE A 1 87 ? -15.297 -11.956 11.389 1.00 79.81 87 ILE A N 1
ATOM 694 C CA . ILE A 1 87 ? -14.420 -11.216 10.474 1.00 79.81 87 ILE A CA 1
ATOM 695 C C . ILE A 1 87 ? -13.028 -11.045 11.093 1.00 79.81 87 ILE A C 1
ATOM 697 O O . ILE A 1 87 ? -12.018 -11.165 10.401 1.00 79.81 87 ILE A O 1
ATOM 701 N N . VAL A 1 88 ? -12.937 -10.801 12.403 1.00 81.31 88 VAL A N 1
ATOM 702 C CA . VAL A 1 88 ? -11.664 -10.472 13.074 1.00 81.31 88 VAL A CA 1
ATOM 703 C C . VAL A 1 88 ? -10.816 -11.717 13.388 1.00 81.31 88 VAL A C 1
ATOM 705 O O . VAL A 1 88 ? -9.583 -11.673 13.292 1.00 81.31 88 VAL A O 1
ATOM 708 N N . GLN A 1 89 ? -11.437 -12.854 13.725 1.00 86.06 89 GLN A N 1
ATOM 709 C CA . GLN A 1 89 ? -10.725 -14.085 14.100 1.00 86.06 89 GLN A CA 1
ATOM 710 C C . GLN A 1 89 ? -9.742 -14.616 13.039 1.00 86.06 89 GLN A C 1
ATOM 712 O O . GLN A 1 89 ? -8.610 -14.959 13.409 1.00 86.06 89 GLN A O 1
ATOM 717 N N . PRO A 1 90 ? -10.097 -14.689 11.740 1.00 89.56 90 PRO A N 1
ATOM 718 C CA . PRO A 1 90 ? -9.179 -15.159 10.704 1.00 89.56 90 PRO A CA 1
ATOM 719 C C . PRO A 1 90 ? -7.894 -14.327 10.631 1.00 89.56 90 PRO A C 1
ATOM 721 O O . PRO A 1 90 ? -6.798 -14.874 10.469 1.00 89.56 90 PRO A O 1
ATOM 724 N N . HIS A 1 91 ? -8.005 -13.009 10.811 1.00 81.56 91 HIS A N 1
ATOM 725 C CA . HIS A 1 91 ? -6.858 -12.106 10.793 1.00 81.56 91 HIS A CA 1
ATOM 726 C C . HIS A 1 91 ? -5.967 -12.292 12.027 1.00 81.56 91 HIS A C 1
ATOM 728 O O . HIS A 1 91 ? -4.747 -12.405 11.882 1.00 81.56 91 HIS A O 1
ATOM 734 N N . LEU A 1 92 ? -6.556 -12.427 13.220 1.00 90.50 92 LEU A N 1
ATOM 735 C CA . LEU A 1 92 ? -5.815 -12.700 14.458 1.00 90.50 92 LEU A CA 1
ATOM 736 C C . LEU A 1 92 ? -5.051 -14.028 14.397 1.00 90.50 92 LEU A C 1
ATOM 738 O O . LEU A 1 92 ? -3.873 -14.090 14.756 1.00 90.50 92 LEU A O 1
ATOM 742 N N . LYS A 1 93 ? -5.683 -15.082 13.875 1.00 93.06 93 LYS A N 1
ATOM 743 C CA . LYS A 1 93 ? -5.053 -16.401 13.727 1.00 93.06 93 LYS A CA 1
ATOM 744 C C . LYS A 1 93 ? -3.866 -16.360 12.764 1.00 93.06 93 LYS A C 1
ATOM 746 O O . LYS A 1 93 ? -2.849 -17.022 12.985 1.00 93.06 93 LYS A O 1
ATOM 751 N N . ARG A 1 94 ? -3.956 -15.531 11.723 1.00 91.06 94 ARG A N 1
ATOM 752 C CA . ARG A 1 94 ? -2.866 -15.335 10.763 1.00 91.06 94 ARG A CA 1
ATOM 753 C C . ARG A 1 94 ? -1.691 -14.574 11.380 1.00 91.06 94 ARG A C 1
ATOM 755 O O . ARG A 1 94 ? -0.550 -14.974 11.172 1.00 91.06 94 ARG A O 1
ATOM 762 N N . ILE A 1 95 ? -1.957 -13.554 12.199 1.00 94.06 95 ILE A N 1
ATOM 763 C CA . ILE A 1 95 ? -0.922 -12.831 12.961 1.00 94.06 95 ILE A CA 1
ATOM 764 C C . ILE A 1 95 ? -0.184 -13.783 13.911 1.00 94.06 95 ILE A C 1
ATOM 766 O O . ILE A 1 95 ? 1.044 -13.826 13.907 1.00 94.06 95 ILE A O 1
ATOM 770 N N . GLN A 1 96 ? -0.915 -14.598 14.673 1.00 94.12 96 GLN A N 1
ATOM 771 C CA . GLN A 1 96 ? -0.314 -15.5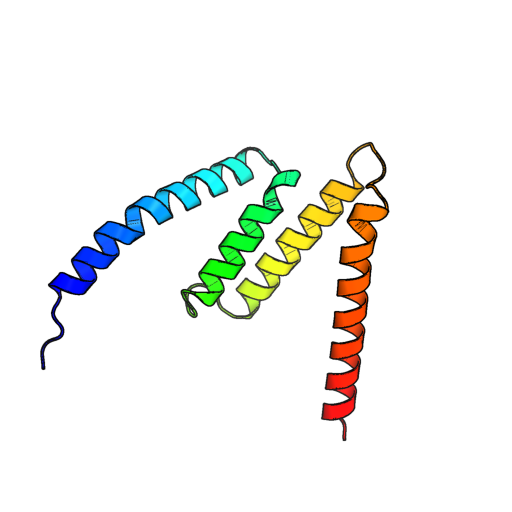62 15.603 1.00 94.12 96 GLN A CA 1
ATOM 772 C C . GLN A 1 96 ? 0.557 -16.601 14.886 1.00 94.12 96 GLN A C 1
ATOM 774 O O . GLN A 1 96 ? 1.645 -16.927 15.355 1.00 94.12 96 GLN A O 1
ATOM 779 N N . THR A 1 97 ? 0.112 -17.076 13.721 1.00 94.94 97 THR A N 1
ATOM 780 C CA . THR A 1 97 ? 0.877 -18.033 12.907 1.00 94.94 97 THR A CA 1
ATOM 781 C C . THR A 1 97 ? 2.194 -17.428 12.416 1.00 94.94 97 THR A C 1
ATOM 783 O O . THR A 1 97 ? 3.236 -18.078 12.468 1.00 94.94 97 THR A O 1
ATOM 786 N N . LEU A 1 98 ? 2.168 -16.167 11.976 1.00 92.31 98 LEU A N 1
ATOM 787 C CA . LEU A 1 98 ? 3.363 -15.461 11.511 1.00 92.31 98 LEU A CA 1
ATOM 788 C C . LEU A 1 98 ? 4.356 -15.190 12.647 1.00 92.31 98 LEU A C 1
ATOM 790 O O . LEU A 1 98 ? 5.556 -15.358 12.451 1.00 92.31 98 LEU A O 1
ATOM 794 N N . LEU A 1 99 ? 3.869 -14.835 13.837 1.00 93.12 99 LEU A N 1
ATOM 795 C CA . LEU A 1 99 ? 4.715 -14.662 15.022 1.00 93.12 99 LEU A CA 1
ATOM 796 C C . LEU A 1 99 ? 5.369 -15.980 15.450 1.00 93.12 99 LEU A C 1
ATOM 798 O O . LEU A 1 99 ? 6.559 -16.010 15.751 1.00 93.12 99 LEU A O 1
ATOM 802 N N . ALA A 1 100 ? 4.616 -17.082 15.433 1.00 91.00 100 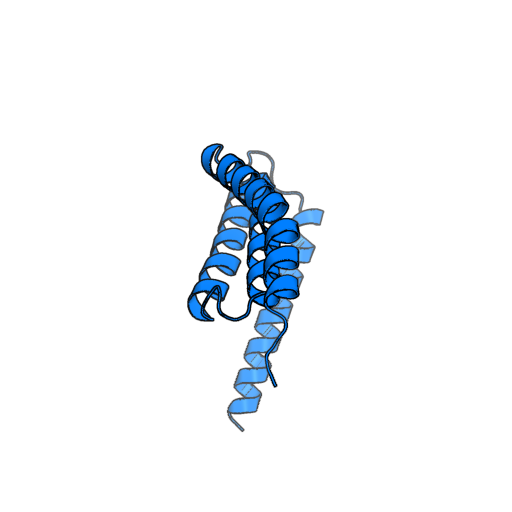ALA A N 1
ATOM 803 C CA . ALA A 1 100 ? 5.155 -18.402 15.743 1.00 91.00 100 ALA A CA 1
ATOM 804 C C . ALA A 1 100 ? 6.239 -18.828 14.739 1.00 91.00 100 ALA A C 1
ATOM 806 O O . ALA A 1 100 ? 7.289 -19.322 15.145 1.00 91.00 100 ALA A O 1
ATOM 807 N N . LEU A 1 101 ? 6.015 -18.584 13.443 1.00 92.62 101 LEU A N 1
ATOM 808 C CA . LEU A 1 101 ? 7.000 -18.855 12.397 1.00 92.62 101 LEU A CA 1
ATOM 809 C C . LEU A 1 101 ? 8.262 -18.002 12.566 1.00 92.62 101 LEU A C 1
ATOM 811 O O . LEU A 1 101 ? 9.366 -18.521 12.450 1.00 92.62 101 LEU A O 1
ATOM 815 N N . HIS A 1 102 ? 8.109 -16.711 12.857 1.00 86.50 102 HIS A N 1
ATOM 816 C CA . HIS A 1 102 ? 9.236 -15.811 13.088 1.00 86.50 102 HIS A CA 1
ATOM 817 C C . HIS A 1 102 ? 10.100 -16.280 14.265 1.00 86.50 102 HIS A C 1
ATOM 819 O O . HIS A 1 102 ? 11.307 -16.443 14.104 1.00 86.50 102 HIS A O 1
ATOM 825 N N . ASN A 1 103 ? 9.476 -16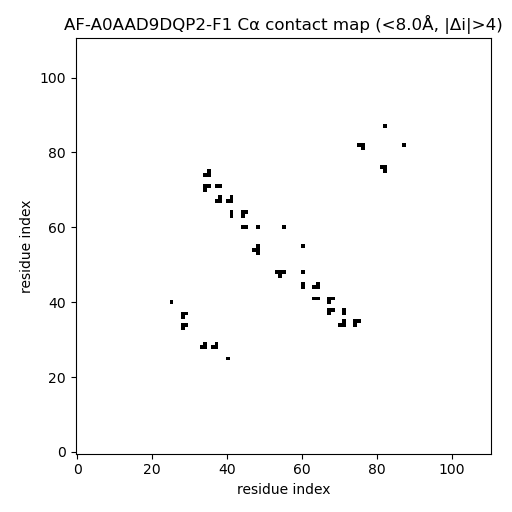.611 15.398 1.00 87.06 103 ASN A N 1
ATOM 826 C CA . ASN A 1 103 ? 10.178 -17.115 16.579 1.00 87.06 103 ASN A CA 1
ATOM 827 C C . ASN A 1 103 ? 10.898 -18.449 16.314 1.00 87.06 103 ASN A C 1
ATOM 829 O O . ASN A 1 103 ? 11.957 -18.710 16.878 1.00 87.06 103 ASN A O 1
ATOM 833 N N . GLU A 1 104 ? 10.330 -19.309 15.467 1.00 85.56 104 GLU A N 1
ATOM 834 C CA . GLU A 1 104 ? 10.953 -20.578 15.083 1.00 85.56 104 GLU A CA 1
ATOM 835 C C . GLU A 1 104 ? 12.145 -20.378 14.137 1.00 85.56 104 GLU A C 1
ATOM 837 O O . GLU A 1 104 ? 13.165 -21.052 14.274 1.00 85.56 104 GLU A O 1
ATOM 842 N N . LEU A 1 105 ? 12.055 -19.424 13.208 1.00 83.69 105 LEU A N 1
ATOM 843 C CA . LEU A 1 105 ? 13.167 -19.059 12.329 1.00 83.69 105 LEU A CA 1
ATOM 844 C C . LEU A 1 105 ? 14.321 -18.417 13.108 1.00 83.69 105 LEU A C 1
ATOM 846 O O . LEU A 1 105 ? 15.473 -18.764 12.859 1.00 83.69 105 LEU A O 1
ATOM 850 N N . GLU A 1 106 ? 14.030 -17.549 14.080 1.00 79.38 106 GLU A N 1
ATOM 851 C CA . GLU A 1 106 ? 15.062 -16.993 14.964 1.00 79.38 106 GLU A CA 1
ATOM 852 C C . GLU A 1 106 ? 15.724 -18.076 15.818 1.00 79.38 106 GLU A C 1
ATOM 854 O O . GLU A 1 106 ? 16.948 -18.111 15.935 1.00 79.38 106 GLU A O 1
ATOM 859 N N . ARG A 1 107 ? 14.940 -19.021 16.352 1.00 79.12 107 ARG A N 1
ATOM 860 C CA . ARG A 1 107 ? 15.476 -20.143 17.132 1.00 79.12 107 ARG A CA 1
ATOM 861 C C . ARG A 1 107 ? 16.374 -21.055 16.287 1.00 79.12 107 ARG A C 1
ATOM 863 O O . ARG A 1 107 ? 17.370 -21.551 16.799 1.00 79.12 107 ARG A O 1
ATOM 870 N N . ARG A 1 108 ? 16.062 -21.248 15.000 1.00 74.50 108 ARG A N 1
ATOM 871 C CA . ARG A 1 108 ? 16.887 -22.028 14.055 1.00 74.50 108 ARG A CA 1
ATOM 872 C C . ARG A 1 108 ? 18.132 -21.299 13.561 1.00 74.50 108 ARG A C 1
ATOM 874 O O . ARG A 1 108 ? 19.069 -21.967 13.159 1.00 74.50 108 ARG A O 1
ATOM 881 N N . ALA A 1 109 ? 18.149 -19.969 13.571 1.00 68.50 109 ALA A N 1
ATOM 882 C CA . ALA A 1 109 ? 19.336 -19.182 13.232 1.00 68.50 109 ALA A CA 1
ATOM 883 C C . ALA A 1 109 ? 20.354 -19.101 14.390 1.00 68.50 109 ALA A C 1
ATOM 885 O O . ALA A 1 109 ? 21.459 -18.597 14.201 1.00 68.50 109 ALA A O 1
ATOM 886 N N . MET A 1 110 ? 19.973 -19.572 15.584 1.00 61.69 110 MET A N 1
ATOM 887 C CA . MET A 1 110 ? 20.779 -19.547 16.810 1.00 61.69 110 MET A CA 1
ATOM 888 C C . MET A 1 110 ? 21.419 -20.912 17.159 1.00 61.69 110 MET A C 1
ATOM 890 O O . MET A 1 110 ? 22.036 -21.040 18.215 1.00 61.69 110 MET A O 1
ATOM 894 N N . TYR A 1 111 ? 21.300 -21.908 16.275 1.00 47.91 111 TYR A N 1
ATOM 895 C CA . TYR A 1 111 ? 21.977 -23.213 16.319 1.00 47.91 111 TYR A CA 1
ATOM 896 C C . TYR A 1 111 ? 22.620 -23.510 14.963 1.00 47.91 111 TYR A C 1
ATOM 898 O O . TYR A 1 111 ? 23.631 -24.246 14.955 1.00 47.91 111 TYR A O 1
#

Solvent-accessible surface area (backbone atoms only — not comparable to full-atom values): 6428 Å² total; per-residue (Å²): 138,83,78,67,65,67,56,59,57,49,52,49,65,64,50,50,60,59,50,52,51,52,53,50,53,50,49,50,40,60,74,66,64,46,48,92,56,38,62,60,53,40,52,49,52,54,49,48,42,64,77,36,65,83,80,42,55,73,67,57,48,54,51,51,49,50,48,44,50,51,50,40,52,53,48,49,67,64,43,99,54,82,58,56,63,84,69,50,48,64,56,52,54,51,53,53,51,51,53,53,50,50,56,50,52,55,57,60,75,72,111

pLDDT: mean 83.29, std 11.53, range [39.06, 94.94]

Foldseek 3Di:
DDDPPVVVVVVCVVPVVVVVVVVVVVVVCVVVVVLLPLVVVLVVLQVCCVVPVPPDDPVRNCCVNVVSVVSSVVVLPPPPDHRDCVVVVVVVVVVVVVVVVVVVVVVVVVD

Mean predicted aligned error: 14.56 Å

Organism: NCBI:txid2609070

Sequence (111 aa):
MQVPEDGAAMFLRYVVPPMRLISAAIWKLIEQEDVPNYGILEEFVSWMAHAVPDILNYRQRIQLTMGLRARLVLELCGMERPADPDIVQPHLKRIQTLLALHNELERRAMY

Nearest PDB structures (foldseek):
  4afl-assembly2_B  TM=2.821E-01  e=8.366E+00  Homo sapiens